Protein 3DGP (pdb70)

Secondary structure (DSSP, 8-state):
-GGG-EEEEEEEEE--S-HHHHHHHHHHHHHTT-EEEEETTTTEEEEEGGGHHHHHHHHTT-/-EEEEEEEEE--HHHHHHHHHHHHHH-SSEEEEEETTEEEE-GGGHHHHHHHHHHHHHS-S--

Sequence (125 aa):
ELDRVITYEGSLYSDFETSQEYNLLSKYAQDIGVLLWKDDKKKKFFISKEGNSQVLDFAKRKARARKGALVQCDPSIKALILQIDAKMSDIVLEELDDTHLLVNPSKVEFVKHELNRLLSKNIYN

Radius of gyration: 15.88 Å; Cα contacts (8 Å, |Δi|>4): 194; chains: 2; bounding box: 28×52×37 Å

Nearest PDB structures (foldseek):
  3dgp-assembly1_A  TM=1.016E+00  e=1.252E-11  Saccharomyces cerevisiae
  5oqj-assembly1_2  TM=9.929E-01  e=1.915E-10  Saccharomyces cerevisiae S288C
  7o72-assembly1_2  TM=9.719E-01  e=6.536E-10  Saccharomyces cerevisiae S288C
  7zs9-assembly1_2  TM=9.253E-01  e=6.105E-10  Saccharomyces cerevisiae
  8ebt-assembly1_D  TM=9.361E-01  e=9.800E-06  Homo sapiens

B-factor: mean 27.41, std 9.58, range [15.25, 71.34]

CATH classification: 3.30.70.2610

Solvent-accessible surface area: 7757 Å² total; per-residue (Å²): 100,44,123,162,20,83,33,65,110,5,4,3,8,16,68,19,157,59,57,139,62,2,67,83,12,2,120,41,0,82,94,59,66,16,37,50,14,78,31,75,198,75,70,43,0,0,0,21,116,159,0,20,71,81,0,60,68,40,37,164,157,183,88,155,47,98,158,2,3,0,2,62,4,37,83,74,4,24,54,42,0,54,107,6,32,87,168,102,71,96,3,29,62,41,100,6,53,108,47,16,0,0,0,25,71,90,65,15,107,84,4,74,128,47,0,77,155,71,58,52,126,70,152,187,140

InterPro domains:
  IPR004598 Transcription factor TFIIH subunit p52/Tfb2 [PF03849] (12-406)
  IPR004598 Transcription factor TFIIH subunit p52/Tfb2 [PTHR13152] (8-513)
  IPR004598 Transcription factor TFIIH subunit p52/Tfb2 [TIGR00625] (9-510)
  IPR040662 Transcription factor Tfb2, C-terminal domain [PF18307] (439-506)

Structure (mmCIF, N/CA/C/O backbone):
data_3DGP
#
_entry.id   3DGP
#
_cell.length_a   99.992
_cell.length_b   99.992
_cell.length_c   37.262
_cell.angle_alpha   90.00
_cell.angle_beta   90.00
_cell.angle_gamma   120.00
#
_symmetry.space_group_name_H-M   'P 61'
#
loop_
_entity.id
_entity.type
_entity.pdbx_description
1 polymer 'RNA polymerase II transcription factor B subunit 2'
2 polymer 'RNA polymerase II transcription factor B subunit 5'
3 water water
#
loop_
_atom_site.group_PDB
_atom_site.id
_atom_site.type_symbol
_atom_site.label_atom_id
_atom_site.label_alt_id
_atom_site.label_comp_id
_atom_site.label_asym_id
_atom_site.label_entity_id
_atom_site.label_seq_id
_atom_site.pdbx_PDB_ins_code
_atom_site.Cartn_x
_atom_site.Cartn_y
_atom_site.Cartn_z
_atom_site.occupancy
_atom_site.B_iso_or_equiv
_atom_site.auth_seq_id
_atom_site.auth_comp_id
_atom_site.auth_asym_id
_atom_site.auth_atom_id
_atom_site.pdbx_PDB_model_num
ATOM 1 N N . GLU A 1 14 ? 23.771 64.611 13.044 1.00 51.12 447 GLU A N 1
ATOM 2 C CA . GLU A 1 14 ? 23.644 64.238 11.609 1.00 51.19 447 GLU A CA 1
ATOM 3 C C . GLU A 1 14 ? 22.516 63.236 11.376 1.00 50.47 447 GLU A C 1
ATOM 4 O O . GLU A 1 14 ? 22.363 62.258 12.113 1.00 50.25 447 GLU A O 1
ATOM 10 N N . LEU A 1 15 ? 21.731 63.496 10.335 1.00 49.72 448 LEU A N 1
ATOM 11 C CA . LEU A 1 15 ? 20.673 62.589 9.900 1.00 49.05 448 LEU A CA 1
ATOM 12 C C . LEU A 1 15 ? 21.245 61.333 9.236 1.00 48.16 448 LEU A C 1
ATOM 13 O O . LEU A 1 15 ? 20.708 60.235 9.396 1.00 47.90 448 LEU A O 1
ATOM 18 N N . ASP A 1 16 ? 22.332 61.499 8.485 1.00 47.17 449 ASP A N 1
ATOM 19 C CA . ASP A 1 16 ? 23.005 60.367 7.833 1.00 46.24 449 ASP A CA 1
ATOM 20 C C . ASP A 1 16 ? 23.449 59.280 8.823 1.00 44.62 449 ASP A C 1
ATOM 21 O O . ASP A 1 16 ? 23.749 58.155 8.419 1.00 45.02 449 ASP A O 1
ATOM 26 N N . ARG A 1 17 ? 23.474 59.619 10.111 1.00 41.93 450 ARG A N 1
ATOM 27 C CA . ARG A 1 17 ? 23.930 58.698 11.148 1.00 39.80 450 ARG A CA 1
ATOM 28 C C . ARG A 1 17 ? 22.810 58.079 12.000 1.00 37.30 450 ARG A C 1
ATOM 29 O O . ARG A 1 17 ? 23.105 57.333 12.940 1.00 37.04 450 ARG A O 1
ATOM 37 N N . VAL A 1 18 ? 21.550 58.388 11.667 1.00 34.23 451 VAL A N 1
ATOM 38 C CA . VAL A 1 18 ? 20.380 57.746 12.303 1.00 30.86 451 VAL A CA 1
ATOM 39 C C . VAL A 1 18 ? 20.252 56.305 11.816 1.00 28.42 451 VAL A C 1
ATOM 40 O O . VAL A 1 18 ? 20.127 56.046 10.608 1.00 27.95 451 VAL A O 1
ATOM 44 N N . ILE A 1 19 ? 20.267 55.379 12.766 1.00 24.34 452 ILE A N 1
ATOM 45 C CA . ILE A 1 19 ? 20.222 53.959 12.453 1.00 21.78 452 ILE A CA 1
ATOM 46 C C . ILE A 1 19 ? 19.056 53.373 13.230 1.00 20.45 452 ILE A C 1
ATOM 47 O O . ILE A 1 19 ? 18.849 53.725 14.402 1.00 19.21 452 ILE A O 1
ATOM 52 N N . THR A 1 20 ? 18.301 52.492 12.588 1.00 18.58 453 THR A N 1
ATOM 53 C CA . THR A 1 20 ? 17.195 51.823 13.309 1.00 18.81 453 THR A CA 1
ATOM 54 C C . THR A 1 20 ? 17.346 50.324 13.204 1.00 18.94 453 THR A C 1
ATOM 55 O O . THR A 1 20 ? 17.947 49.818 12.231 1.00 18.62 453 THR A O 1
ATOM 59 N N . TYR A 1 21 ? 16.780 49.629 14.186 1.00 18.33 454 TYR A N 1
ATOM 60 C CA . TYR A 1 21 ? 16.888 48.186 14.247 1.00 19.07 454 TYR A CA 1
ATOM 61 C C . TYR A 1 21 ? 15.594 47.592 14.788 1.00 20.42 454 TYR A C 1
ATOM 62 O O . TYR A 1 21 ? 15.065 48.096 15.794 1.00 20.49 454 TYR A O 1
ATOM 71 N N . GLU A 1 22 ? 15.107 46.511 14.162 1.00 19.97 455 GLU A N 1
ATOM 72 C CA . GLU A 1 22 ? 13.994 45.758 14.752 1.00 20.66 455 GLU A CA 1
ATOM 73 C C . GLU A 1 22 ? 14.493 44.790 15.811 1.00 19.45 455 GLU A C 1
ATOM 74 O O . GLU A 1 22 ? 15.588 44.263 15.709 1.00 20.65 455 GLU A O 1
ATOM 80 N N . GLY A 1 23 ? 13.682 44.549 16.835 1.00 18.92 456 GLY A N 1
ATOM 81 C CA . GLY A 1 23 ? 14.105 43.630 17.874 1.00 18.72 456 GLY A CA 1
ATOM 82 C C . GLY A 1 23 ? 13.241 43.779 19.106 1.00 18.41 456 GLY A C 1
ATOM 83 O O . GLY A 1 23 ? 12.100 44.253 19.019 1.00 18.56 456 GLY A O 1
ATOM 84 N N . SER A 1 24 ? 13.821 43.417 20.247 1.00 18.91 457 SER A N 1
ATOM 85 C CA . SER A 1 24 ? 13.078 43.312 21.498 1.00 19.50 457 SER A CA 1
ATOM 86 C C . SER A 1 24 ? 13.813 43.973 22.648 1.00 20.06 457 SER A C 1
ATOM 87 O O . SER A 1 24 ? 15.031 43.782 22.805 1.00 19.32 457 SER A O 1
ATOM 90 N N . LEU A 1 25 ? 13.059 44.755 23.422 1.00 20.59 458 LEU A N 1
ATOM 91 C CA . LEU A 1 25 ? 13.584 45.449 24.602 1.00 20.36 458 LEU A CA 1
ATOM 92 C C . LEU A 1 25 ? 13.281 44.604 25.837 1.00 19.89 458 LEU A C 1
ATOM 93 O O . LEU A 1 25 ? 12.099 44.309 26.119 1.00 20.64 458 LEU A O 1
ATOM 98 N N . TYR A 1 26 ? 14.343 44.221 26.555 1.00 20.72 459 TYR A N 1
ATOM 99 C CA . TYR A 1 26 ? 14.231 43.437 27.788 1.00 21.26 459 TYR A CA 1
ATOM 100 C C . TYR A 1 26 ? 14.282 44.355 28.998 1.00 20.89 459 TYR A C 1
ATOM 101 O O . TYR A 1 26 ? 15.111 45.268 29.044 1.00 20.63 459 TYR A O 1
ATOM 110 N N . SER A 1 27 ? 13.426 44.078 29.989 1.00 21.50 460 SER A N 1
ATOM 111 C CA . SER A 1 27 ? 13.318 44.875 31.193 1.00 21.97 460 SER A CA 1
ATOM 112 C C . SER A 1 27 ? 12.747 44.016 32.351 1.00 22.79 460 SER A C 1
ATOM 113 O O . SER A 1 27 ? 12.492 42.809 32.197 1.00 22.17 460 SER A O 1
ATOM 116 N N . ASP A 1 28 ? 12.539 44.667 33.492 1.00 23.49 461 ASP A N 1
ATOM 117 C CA . ASP A 1 28 ? 11.853 44.060 34.645 1.00 23.81 461 ASP A CA 1
ATOM 118 C C . ASP A 1 28 ? 12.675 42.967 35.299 1.00 23.05 461 ASP A C 1
ATOM 119 O O . ASP A 1 28 ? 12.120 41.999 35.839 1.00 22.87 461 ASP A O 1
ATOM 124 N N . PHE A 1 29 ? 13.998 43.106 35.260 1.00 22.44 462 PHE A N 1
ATOM 125 C CA . PHE A 1 29 ? 14.870 42.148 35.913 1.00 22.58 462 PHE A CA 1
ATOM 126 C C . PHE A 1 29 ? 14.811 42.295 37.431 1.00 23.19 462 PHE A C 1
ATOM 127 O O . PHE A 1 29 ? 14.882 43.416 37.960 1.00 24.20 462 PHE A O 1
ATOM 135 N N . GLU A 1 30 ? 14.689 41.160 38.113 1.00 22.35 463 GLU A N 1
ATOM 136 C CA . GLU A 1 30 ? 14.595 41.118 39.567 1.00 22.97 463 GLU A CA 1
ATOM 137 C C . GLU A 1 30 ? 15.929 41.427 40.234 1.00 21.24 463 GLU A C 1
ATOM 138 O O . GLU A 1 30 ? 15.963 42.022 41.333 1.00 21.59 463 GLU A O 1
ATOM 144 N N . THR A 1 31 ? 17.017 40.995 39.593 1.00 19.51 464 THR A N 1
ATOM 145 C CA . THR A 1 31 ? 18.379 41.176 40.164 1.00 18.48 464 THR A CA 1
ATOM 146 C C . THR A 1 31 ? 19.406 41.679 39.156 1.00 17.93 464 THR A C 1
ATOM 147 O O . THR A 1 31 ? 19.303 41.460 37.941 1.00 16.36 464 THR A O 1
ATOM 151 N N . SER A 1 32 ? 20.431 42.338 39.695 1.00 17.48 465 SER A N 1
ATOM 152 C CA . SER A 1 32 ? 21.565 42.779 38.870 1.00 17.47 465 SER A CA 1
ATOM 153 C C . SER A 1 32 ? 22.251 41.576 38.215 1.00 16.85 465 SER A C 1
ATOM 154 O O . SER A 1 32 ? 22.662 41.645 37.034 1.00 16.63 465 SER A O 1
ATOM 157 N N . GLN A 1 33 ? 22.342 40.464 38.951 1.00 17.92 466 GLN A N 1
ATOM 158 C CA . GLN A 1 33 ? 23.022 39.257 38.448 1.00 18.01 466 GLN A CA 1
ATOM 159 C C . GLN A 1 33 ? 22.269 38.659 37.254 1.00 18.95 466 GLN A C 1
ATOM 160 O O . GLN A 1 33 ? 22.897 38.311 36.260 1.00 18.15 466 GLN A O 1
ATOM 166 N N . GLU A 1 34 ? 20.940 38.555 37.345 1.00 18.44 467 GLU A N 1
ATOM 167 C CA . GLU A 1 34 ? 20.111 38.055 36.222 1.00 20.30 467 GLU A CA 1
ATOM 168 C C . GLU A 1 34 ? 20.251 38.947 34.971 1.00 19.05 467 GLU A C 1
ATOM 169 O O . GLU A 1 34 ? 20.448 38.452 33.849 1.00 19.04 467 GLU A O 1
ATOM 175 N N . TYR A 1 35 ? 20.135 40.261 35.162 1.00 18.49 468 TYR A N 1
ATOM 176 C CA . TYR A 1 35 ? 20.292 41.222 34.084 1.00 18.61 468 TYR A CA 1
ATOM 177 C C . TYR A 1 35 ? 21.646 41.066 33.406 1.00 18.70 468 TYR A C 1
ATOM 178 O O . TYR A 1 35 ? 21.736 40.944 32.172 1.00 18.16 468 TYR A O 1
ATOM 187 N N . ASN A 1 36 ? 22.709 41.018 34.212 1.00 17.71 469 ASN A N 1
ATOM 188 C CA . ASN A 1 36 ? 24.052 40.968 33.603 1.00 17.93 469 ASN A CA 1
ATOM 189 C C . ASN A 1 36 ? 24.366 39.641 32.935 1.00 18.05 469 ASN A C 1
ATOM 190 O O . ASN A 1 36 ? 25.123 39.612 31.963 1.00 17.85 469 ASN A O 1
ATOM 195 N N . LEU A 1 37 ? 23.795 38.555 33.459 1.00 17.74 470 LEU A N 1
ATOM 196 C CA . LEU A 1 37 ? 23.955 37.231 32.860 1.00 19.08 470 LEU A CA 1
ATOM 197 C C . LEU A 1 37 ? 23.402 37.238 31.434 1.00 18.68 470 LEU A C 1
ATOM 198 O O . LEU A 1 37 ? 24.093 36.833 30.482 1.00 18.57 470 LEU A O 1
ATOM 203 N N . LEU A 1 38 ? 22.175 37.726 31.278 1.00 19.25 471 LEU A N 1
ATOM 204 C CA . LEU A 1 38 ? 21.568 37.700 29.957 1.00 20.02 471 LEU A CA 1
ATOM 205 C C . LEU A 1 38 ? 22.209 38.703 29.024 1.00 19.97 471 LEU A C 1
ATOM 206 O O . LEU A 1 38 ? 22.407 38.407 27.846 1.00 19.93 471 LEU A O 1
ATOM 211 N N . SER A 1 39 ? 22.547 39.878 29.568 1.00 20.29 472 SER A N 1
ATOM 212 C CA . SER A 1 39 ? 23.284 40.920 28.840 1.00 19.77 472 SER A CA 1
ATOM 213 C C . SER A 1 39 ? 24.628 40.377 28.309 1.00 18.99 472 SER A C 1
ATOM 214 O O . SER A 1 39 ? 24.975 40.573 27.125 1.00 18.32 472 SER A O 1
ATOM 217 N N . LYS A 1 40 ? 25.376 39.694 29.172 1.00 18.06 473 LYS A N 1
ATOM 218 C CA . LYS A 1 40 ? 26.671 39.129 28.742 1.00 17.62 473 LYS A CA 1
ATOM 219 C C . LYS A 1 40 ? 26.488 38.055 27.673 1.00 17.64 473 LYS A C 1
ATOM 220 O O . LYS A 1 40 ? 27.215 38.038 26.659 1.00 16.03 473 LYS A O 1
ATOM 226 N N . TYR A 1 41 ? 25.534 37.150 27.887 1.00 18.58 474 TYR A N 1
ATOM 227 C CA . TYR A 1 41 ? 25.282 36.097 26.872 1.00 18.18 474 TYR A CA 1
ATOM 228 C C . TYR A 1 41 ? 24.945 36.746 25.523 1.00 18.37 474 TYR A C 1
ATOM 229 O O . TYR A 1 41 ? 25.482 36.358 24.482 1.00 18.22 474 TYR A O 1
ATOM 238 N N . ALA A 1 42 ? 24.045 37.726 25.544 1.00 18.25 475 ALA A N 1
ATOM 239 C CA . ALA A 1 42 ? 23.677 38.449 24.301 1.00 19.03 475 ALA A CA 1
ATOM 240 C C . ALA A 1 42 ? 24.873 39.120 23.602 1.00 18.73 475 ALA A C 1
ATOM 241 O O . ALA A 1 42 ? 24.989 39.090 22.359 1.00 18.48 475 ALA A O 1
ATOM 243 N N . GLN A 1 43 ? 25.792 39.691 24.380 1.00 18.17 476 GLN A N 1
ATOM 244 C CA . GLN A 1 43 ? 26.993 40.280 23.822 1.00 19.24 476 GLN A CA 1
ATOM 245 C C . GLN A 1 43 ? 27.906 39.209 23.217 1.00 18.55 476 GLN A C 1
ATOM 246 O O . GLN A 1 43 ? 28.458 39.410 22.135 1.00 19.21 476 GLN A O 1
ATOM 252 N N . ASP A 1 44 ? 28.035 38.081 23.918 1.00 18.10 477 ASP A N 1
ATOM 253 C CA . ASP A 1 44 ? 28.853 36.933 23.505 1.00 17.55 477 ASP A CA 1
ATOM 254 C C . ASP A 1 44 ? 28.425 36.405 22.142 1.00 17.51 477 ASP A C 1
ATOM 255 O O . ASP A 1 44 ? 29.264 36.030 21.328 1.00 17.96 477 ASP A O 1
ATOM 260 N N . ILE A 1 45 ? 27.114 36.344 21.928 1.00 17.10 478 ILE A N 1
ATOM 261 C CA . ILE A 1 45 ? 26.603 35.814 20.651 1.00 17.03 478 ILE A CA 1
ATOM 262 C C . ILE A 1 45 ? 26.359 36.922 19.620 1.00 17.48 478 ILE A C 1
ATOM 263 O O . ILE A 1 45 ? 25.923 36.641 18.487 1.00 18.62 478 ILE A O 1
ATOM 268 N N . GLY A 1 46 ? 26.730 38.147 19.976 1.00 16.79 479 GLY A N 1
ATOM 269 C CA . GLY A 1 46 ? 26.759 39.290 19.026 1.00 17.85 479 GLY A CA 1
ATOM 270 C C . GLY A 1 46 ? 25.406 39.871 18.615 1.00 18.47 479 GLY A C 1
ATOM 271 O O . GLY A 1 46 ? 25.248 40.400 17.481 1.00 18.60 479 GLY A O 1
ATOM 272 N N . VAL A 1 47 ? 24.428 39.802 19.527 1.00 17.76 480 VAL A N 1
ATOM 273 C CA . VAL A 1 47 ? 23.053 40.234 19.200 1.00 19.09 480 VAL A CA 1
ATOM 274 C C . VAL A 1 47 ? 22.547 41.390 20.088 1.00 18.54 480 VAL A C 1
ATOM 275 O O . VAL A 1 47 ? 21.403 41.834 19.940 1.00 19.60 480 VAL A O 1
ATOM 279 N N . LEU A 1 48 ? 23.398 41.884 20.990 1.00 18.57 481 LEU A N 1
ATOM 280 C CA . LEU A 1 48 ? 23.019 42.990 21.889 1.00 19.08 481 LEU A CA 1
ATOM 281 C C . LEU A 1 48 ? 23.319 44.320 21.185 1.00 18.64 481 LEU A C 1
ATOM 282 O O . LEU A 1 48 ? 24.463 44.586 20.773 1.00 19.40 481 LEU A O 1
ATOM 287 N N . LEU A 1 49 ? 22.274 45.142 21.041 1.00 18.50 482 LEU A N 1
ATOM 288 C CA . LEU A 1 49 ? 22.354 46.385 20.261 1.00 18.35 482 LEU A CA 1
ATOM 289 C C . LEU A 1 49 ? 22.521 47.628 21.120 1.00 17.97 482 LEU A C 1
ATOM 290 O O . LEU A 1 49 ? 23.061 48.630 20.659 1.00 19.54 482 LEU A O 1
ATOM 295 N N . TRP A 1 50 ? 22.092 47.534 22.374 1.00 18.42 483 TRP A N 1
ATOM 296 C CA . TRP A 1 50 ? 22.052 48.662 23.306 1.00 18.23 483 TRP A CA 1
ATOM 297 C C . TRP A 1 50 ? 21.801 48.103 24.699 1.00 18.40 483 TRP A C 1
ATOM 298 O O . TRP A 1 50 ? 21.105 47.084 24.841 1.00 18.38 483 TRP A O 1
ATOM 309 N N . LYS A 1 51 ? 22.347 48.756 25.726 1.00 18.93 484 LYS A N 1
ATOM 310 C CA . LYS A 1 51 ? 21.984 48.406 27.113 1.00 18.80 484 LYS A CA 1
ATOM 311 C C . LYS A 1 51 ? 22.132 49.609 28.024 1.00 18.66 484 LYS A C 1
ATOM 312 O O . LYS A 1 51 ? 22.831 50.590 27.694 1.00 17.80 484 LYS A O 1
ATOM 318 N N . ASP A 1 52 ? 21.479 49.547 29.182 1.00 18.30 485 ASP A N 1
ATOM 319 C CA . ASP A 1 52 ? 21.656 50.588 30.185 1.00 18.70 485 ASP A CA 1
ATOM 320 C C . ASP A 1 52 ? 21.633 49.880 31.530 1.00 18.74 485 ASP A C 1
ATOM 321 O O . ASP A 1 52 ? 20.572 49.502 31.997 1.00 19.16 485 ASP A O 1
ATOM 326 N N . ASP A 1 53 ? 22.808 49.679 32.121 1.00 18.20 486 ASP A N 1
ATOM 327 C CA . ASP A 1 53 ? 22.904 48.999 33.439 1.00 19.18 486 ASP A CA 1
ATOM 328 C C . ASP A 1 53 ? 22.051 49.684 34.516 1.00 18.80 486 ASP A C 1
ATOM 329 O O . ASP A 1 53 ? 21.496 49.027 35.404 1.00 17.73 486 ASP A O 1
ATOM 334 N N . LYS A 1 54 ? 21.962 51.017 34.467 1.00 19.90 487 LYS A N 1
ATOM 335 C CA . LYS A 1 54 ? 21.263 51.767 35.520 1.00 20.60 487 LYS A CA 1
ATOM 336 C C . LYS A 1 54 ? 19.758 51.515 35.517 1.00 21.11 487 LYS A C 1
AT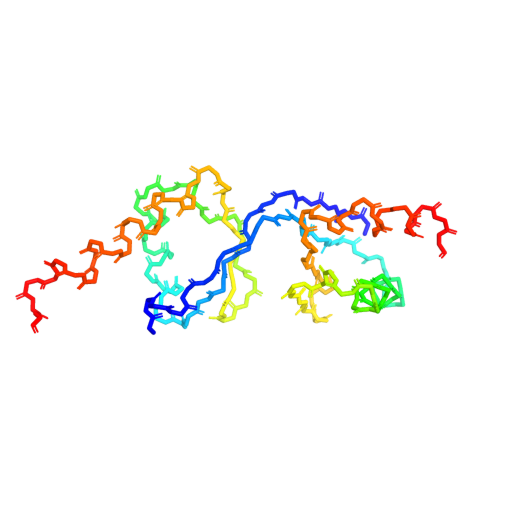OM 337 O O . LYS A 1 54 ? 19.082 51.731 36.532 1.00 21.11 487 LYS A O 1
ATOM 343 N N . LYS A 1 55 ? 19.242 51.075 34.379 1.00 20.91 488 LYS A N 1
ATOM 344 C CA . LYS A 1 55 ? 17.820 50.765 34.240 1.00 22.58 488 LYS A CA 1
ATOM 345 C C . LYS A 1 55 ? 17.557 49.259 34.163 1.00 20.91 488 LYS A C 1
ATOM 346 O O . LYS A 1 55 ? 16.403 48.832 34.178 1.00 20.70 488 LYS A O 1
ATOM 352 N N . LYS A 1 56 ? 18.626 48.462 34.079 1.00 19.06 489 LYS A N 1
ATOM 353 C CA . LYS A 1 56 ? 18.540 47.023 33.831 1.00 18.66 489 LYS A CA 1
ATOM 354 C C . LYS A 1 56 ? 17.677 46.732 32.598 1.00 18.61 489 LYS A C 1
ATOM 355 O O . LYS A 1 56 ? 16.696 45.980 32.671 1.00 19.59 489 LYS A O 1
ATOM 361 N N . LYS A 1 57 ? 18.015 47.390 31.489 1.00 18.63 490 LYS A N 1
ATOM 362 C CA . LYS A 1 57 ? 17.345 47.108 30.208 1.00 18.43 490 LYS A CA 1
ATOM 363 C C . LYS A 1 57 ? 18.364 46.892 29.126 1.00 18.06 490 LYS A C 1
ATOM 364 O O . LYS A 1 57 ? 19.452 47.478 29.156 1.00 19.08 490 LYS A O 1
ATOM 370 N N . PHE A 1 58 ? 17.990 46.098 28.130 1.00 17.71 491 PHE A N 1
ATOM 371 C CA . PHE A 1 58 ? 18.815 45.978 26.924 1.00 17.47 491 PHE A CA 1
ATOM 372 C C . PHE A 1 58 ? 17.962 45.635 25.718 1.00 18.55 491 PH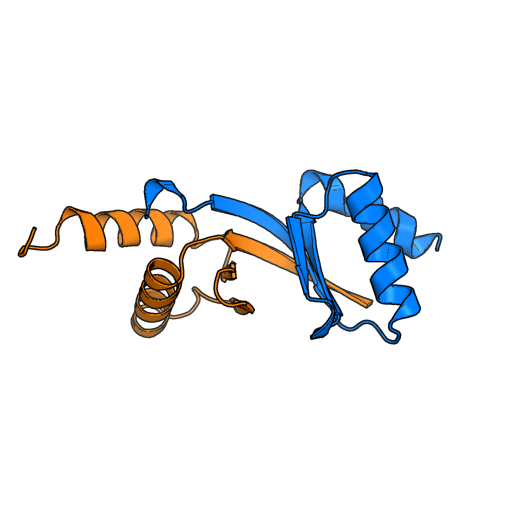E A C 1
ATOM 373 O O . PHE A 1 58 ? 16.813 45.212 25.860 1.00 18.25 491 PHE A O 1
ATOM 381 N N . PHE A 1 59 ? 18.532 45.823 24.528 1.00 17.71 492 PHE A N 1
ATOM 382 C CA . PHE A 1 59 ? 17.759 45.624 23.316 1.00 18.14 492 PHE A CA 1
ATOM 383 C C . PHE A 1 59 ? 18.518 44.618 22.509 1.00 17.11 492 PHE A C 1
ATOM 384 O O . PHE A 1 59 ? 19.723 44.813 22.251 1.00 18.04 492 PHE A O 1
ATOM 392 N N . ILE A 1 60 ? 17.802 43.588 22.066 1.00 17.46 493 ILE A N 1
ATOM 393 C CA . ILE A 1 60 ? 18.356 42.482 21.280 1.00 18.80 493 ILE A CA 1
ATOM 394 C C . ILE A 1 60 ? 17.829 42.535 19.837 1.00 18.35 493 ILE A C 1
ATOM 395 O O . ILE A 1 60 ? 16.641 42.829 19.623 1.00 18.44 493 ILE A O 1
ATOM 400 N N . SER A 1 61 ? 18.676 42.207 18.860 1.00 17.99 494 SER A N 1
ATOM 401 C CA . SER A 1 61 ? 18.220 42.177 17.445 1.00 17.94 494 SER A CA 1
ATOM 402 C C . SER A 1 61 ? 17.110 41.137 17.244 1.00 19.12 494 SER A C 1
ATOM 403 O O . SER A 1 61 ? 17.088 40.104 17.905 1.00 18.24 494 SER A O 1
ATOM 406 N N . LYS A 1 62 ? 16.215 41.403 16.296 1.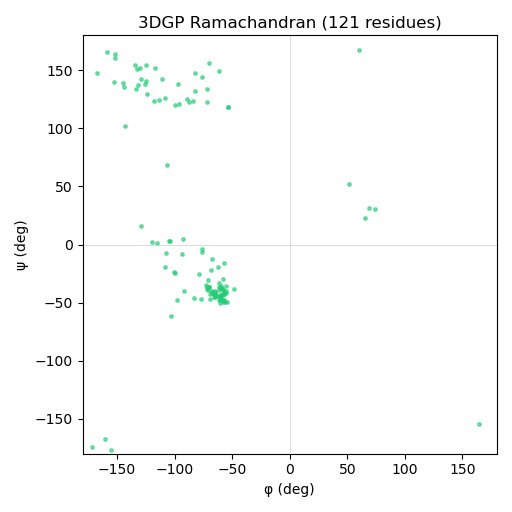00 19.72 495 LYS A N 1
ATOM 407 C CA . LYS A 1 62 ? 15.160 40.478 15.965 1.00 21.20 495 LYS A CA 1
ATOM 408 C C . LYS A 1 62 ? 15.764 39.122 15.622 1.00 20.99 495 LYS A C 1
ATOM 409 O O . LYS A 1 62 ? 15.247 38.080 16.047 1.00 20.85 495 LYS A O 1
ATOM 415 N N . GLU A 1 63 ? 16.892 39.147 14.902 1.00 21.16 496 GLU A N 1
ATOM 416 C CA . GLU A 1 63 ? 17.569 37.923 14.502 1.00 22.14 496 GLU A CA 1
ATOM 417 C C . GLU A 1 63 ? 18.040 37.100 15.704 1.00 21.93 496 GLU A C 1
ATOM 418 O O . GLU A 1 63 ? 17.970 35.869 15.670 1.00 23.23 496 GLU A O 1
ATOM 424 N N . GLY A 1 64 ? 18.481 37.772 16.763 1.00 21.25 497 GLY A N 1
ATOM 425 C CA . GLY A 1 64 ? 19.083 37.091 17.905 1.00 20.64 497 GLY A CA 1
ATOM 426 C C . GLY A 1 64 ? 18.116 36.755 19.024 1.00 20.78 497 GLY A C 1
ATOM 427 O O . GLY A 1 64 ? 18.479 36.087 19.991 1.00 19.71 497 GLY A O 1
ATOM 428 N N . ASN A 1 65 ? 16.887 37.263 18.918 1.00 19.82 498 ASN A N 1
ATOM 429 C CA . ASN A 1 65 ? 15.973 37.231 20.054 1.00 20.83 498 ASN A CA 1
ATOM 430 C C . ASN A 1 65 ? 15.670 35.813 20.517 1.00 21.07 498 ASN A C 1
ATOM 431 O O . ASN A 1 65 ? 15.684 35.551 21.715 1.00 20.91 498 ASN A O 1
ATOM 436 N N . SER A 1 66 ? 15.386 34.897 19.584 1.00 21.53 499 SER A N 1
ATOM 437 C CA . SER A 1 66 ? 15.034 33.520 19.981 1.00 22.90 499 SER A CA 1
ATOM 438 C C . SER A 1 66 ? 16.147 32.815 20.774 1.00 23.22 499 SER A C 1
ATOM 439 O O . SER A 1 66 ? 15.864 32.049 21.698 1.00 23.22 499 SER A O 1
ATOM 442 N N . GLN A 1 67 ? 17.404 33.091 20.434 1.00 22.64 500 GLN A N 1
ATOM 443 C CA . GLN A 1 67 ? 18.518 32.441 21.138 1.00 22.96 500 GLN A CA 1
ATOM 444 C C . GLN A 1 67 ? 18.636 32.954 22.561 1.00 21.69 500 GLN A C 1
ATOM 445 O O . GLN A 1 67 ? 18.966 32.196 23.481 1.00 21.00 500 GLN A O 1
ATOM 451 N N . VAL A 1 68 ? 18.368 34.249 22.737 1.00 20.58 501 VAL A N 1
ATOM 452 C CA . VAL A 1 68 ? 18.424 34.876 24.056 1.00 20.67 501 VAL A CA 1
ATOM 453 C C . VAL A 1 68 ? 17.280 34.350 24.933 1.00 20.90 501 VAL A C 1
ATOM 454 O O . VAL A 1 68 ? 17.476 34.008 26.113 1.00 21.06 501 VAL A O 1
ATOM 458 N N . LEU A 1 69 ? 16.094 34.238 24.340 1.00 21.61 502 LEU A N 1
ATOM 459 C CA . LEU A 1 69 ? 14.970 33.646 25.060 1.00 22.55 502 LEU A CA 1
ATOM 460 C C . LEU A 1 69 ? 15.275 32.210 25.469 1.00 22.69 502 LEU A C 1
ATOM 461 O O . LEU A 1 69 ? 15.030 31.831 26.613 1.00 22.85 502 LEU A O 1
ATOM 466 N N . ASP A 1 70 ? 15.824 31.426 24.546 1.00 23.05 503 ASP A N 1
ATOM 467 C CA . ASP A 1 70 ? 16.157 30.021 24.816 1.00 24.59 503 ASP A CA 1
ATOM 468 C C . ASP A 1 70 ? 17.177 29.885 25.939 1.00 24.52 503 ASP A C 1
ATOM 469 O O . ASP A 1 70 ? 17.061 28.991 26.781 1.00 24.87 503 ASP A O 1
ATOM 474 N N . PHE A 1 71 ? 18.162 30.782 25.963 1.00 24.24 504 PHE A N 1
ATOM 475 C CA . PHE A 1 71 ? 19.191 30.757 27.001 1.00 24.38 504 PHE A CA 1
ATOM 476 C C . PHE A 1 71 ? 18.583 31.115 28.365 1.00 25.31 504 PHE A C 1
ATOM 477 O O . PHE A 1 71 ? 18.911 30.496 29.395 1.00 24.80 504 PHE A O 1
ATOM 485 N N . ALA A 1 72 ? 17.688 32.105 28.361 1.00 25.27 505 ALA A N 1
ATOM 486 C CA . ALA A 1 72 ? 16.980 32.522 29.574 1.00 27.13 505 ALA A CA 1
ATOM 487 C C . ALA A 1 72 ? 16.168 31.362 30.174 1.00 28.35 505 ALA A C 1
ATOM 488 O O . ALA A 1 72 ? 16.196 31.142 31.392 1.00 28.63 505 ALA A O 1
ATOM 490 N N . LYS A 1 73 ? 15.477 30.622 29.311 1.00 30.58 506 LYS A N 1
ATOM 491 C CA . LYS A 1 73 ? 14.622 29.497 29.726 1.00 33.40 506 LYS A CA 1
ATOM 492 C C . LYS A 1 73 ? 15.396 28.229 30.095 1.00 35.32 506 LYS A C 1
ATOM 493 O O . LYS A 1 73 ? 14.802 27.243 30.549 1.00 36.10 506 LYS A O 1
ATOM 499 N N . ARG A 1 74 ? 16.708 28.245 29.882 1.00 37.48 507 ARG A N 1
ATOM 500 C CA . ARG A 1 74 ? 17.582 27.153 30.312 1.00 40.23 507 ARG A CA 1
ATOM 501 C C . ARG A 1 74 ? 18.436 27.607 31.494 1.00 41.58 507 ARG A C 1
ATOM 502 O O . ARG A 1 74 ? 18.958 26.784 32.253 1.00 42.36 507 ARG A O 1
ATOM 510 N N . LYS A 1 75 ? 18.534 28.930 31.636 1.00 43.28 508 LYS A N 1
ATOM 511 C CA . LYS A 1 75 ? 19.384 29.642 32.601 1.00 44.75 508 LYS A CA 1
ATOM 512 C C . LYS A 1 75 ? 20.853 29.207 32.605 1.00 45.25 508 LYS A C 1
ATOM 513 O O . LYS A 1 75 ? 21.617 29.564 31.701 1.00 45.58 508 LYS A O 1
ATOM 519 N N . ALA B 2 1 ? 13.175 39.946 32.943 1.00 25.77 2 ALA B N 1
ATOM 520 C CA . ALA B 2 1 ? 11.938 39.157 33.136 1.00 24.66 2 ALA B CA 1
ATOM 521 C C . ALA B 2 1 ? 10.878 39.395 32.056 1.00 23.48 2 ALA B C 1
ATOM 522 O O . ALA B 2 1 ? 10.138 38.468 31.793 1.00 23.44 2 ALA B O 1
ATOM 524 N N . ARG B 2 2 ? 10.845 40.592 31.441 1.00 23.43 3 ARG B N 1
ATOM 525 C CA . ARG B 2 2 ? 9.858 41.002 30.412 1.00 24.03 3 ARG B CA 1
ATOM 526 C C . ARG B 2 2 ? 10.548 41.481 29.116 1.00 23.15 3 ARG B C 1
ATOM 527 O O . ARG B 2 2 ? 11.537 42.192 29.172 1.00 20.98 3 ARG B O 1
ATOM 535 N N . ALA B 2 3 ? 9.993 41.125 27.958 1.00 23.50 4 ALA B N 1
ATOM 536 C CA . ALA B 2 3 ? 10.487 41.654 26.674 1.00 24.36 4 ALA B CA 1
ATOM 537 C C . ALA B 2 3 ? 9.345 42.232 25.827 1.00 25.39 4 ALA B C 1
ATOM 538 O O . ALA B 2 3 ? 8.230 41.698 25.862 1.00 26.24 4 ALA B O 1
ATOM 540 N N . ARG B 2 4 ? 9.616 43.331 25.117 1.00 25.81 5 ARG B N 1
ATOM 541 C CA . ARG B 2 4 ? 8.620 43.964 24.222 1.00 27.36 5 ARG B CA 1
ATOM 542 C C . ARG B 2 4 ? 9.242 44.250 22.865 1.00 26.82 5 ARG B C 1
ATOM 543 O O . ARG B 2 4 ? 10.353 44.752 22.796 1.00 26.24 5 ARG B O 1
ATOM 551 N N . LYS B 2 5 ? 8.500 43.976 21.798 1.00 26.92 6 LYS B N 1
ATOM 552 C CA . LYS B 2 5 ? 8.993 44.310 20.451 1.00 26.19 6 LYS B CA 1
ATOM 553 C C . LYS B 2 5 ? 8.894 45.782 20.121 1.00 25.89 6 LYS B C 1
ATOM 554 O O . LYS B 2 5 ? 7.938 46.506 20.503 1.00 25.50 6 LYS B O 1
ATOM 560 N N . GLY B 2 6 ? 9.886 46.245 19.383 1.00 23.64 7 GLY B N 1
ATOM 561 C CA . GLY B 2 6 ? 9.900 47.629 18.982 1.00 24.57 7 GLY B CA 1
ATOM 562 C C . GLY B 2 6 ? 10.999 47.864 17.988 1.00 23.22 7 GLY B C 1
ATOM 563 O O . GLY B 2 6 ? 11.631 46.909 17.504 1.00 24.48 7 GLY B O 1
ATOM 564 N N . ALA B 2 7 ? 11.177 49.125 17.638 1.00 23.32 8 ALA B N 1
ATOM 565 C CA . ALA B 2 7 ? 12.302 49.525 16.799 1.00 23.24 8 ALA B CA 1
ATOM 566 C C . ALA B 2 7 ? 13.200 50.396 17.644 1.00 22.79 8 ALA B C 1
ATOM 567 O O . ALA B 2 7 ? 12.745 51.413 18.213 1.00 24.39 8 ALA B O 1
ATOM 569 N N . LEU B 2 8 ? 14.468 50.003 17.744 1.00 21.60 9 LEU B N 1
ATOM 570 C CA . LEU B 2 8 ? 15.438 50.823 18.438 1.00 21.11 9 LEU B CA 1
ATOM 571 C C . LEU B 2 8 ? 15.906 51.898 17.444 1.00 22.16 9 LEU B C 1
ATOM 572 O O . LEU B 2 8 ? 16.217 51.572 16.299 1.00 21.89 9 LEU B O 1
ATOM 577 N N . VAL B 2 9 ? 15.929 53.156 17.864 1.00 21.87 10 VAL B N 1
ATOM 578 C CA . VAL B 2 9 ? 16.437 54.223 17.004 1.00 23.27 10 VAL B CA 1
ATOM 579 C C . VAL B 2 9 ? 17.637 54.809 17.730 1.00 23.45 10 VAL B C 1
ATOM 580 O O . VAL B 2 9 ? 17.533 55.215 18.889 1.00 24.21 10 VAL B O 1
ATOM 584 N N . GLN B 2 10 ? 18.775 54.809 17.061 1.00 23.23 11 GLN B N 1
ATOM 585 C CA . GLN B 2 10 ? 19.990 55.413 17.571 1.00 24.22 11 GLN B CA 1
ATOM 586 C C . GLN B 2 10 ? 20.224 56.675 16.759 1.00 25.33 11 GLN B C 1
ATOM 587 O O . GLN B 2 10 ? 20.314 56.620 15.529 1.00 24.43 11 GLN B O 1
ATOM 593 N N . CYS B 2 11 ? 20.373 57.805 17.436 1.00 25.82 12 CYS B N 1
ATOM 594 C CA . CYS B 2 11 ? 20.556 59.054 16.705 1.00 27.99 12 CYS B CA 1
ATOM 595 C C . CYS B 2 11 ? 21.214 60.089 17.582 1.00 28.36 12 CYS B C 1
ATOM 596 O O . CYS B 2 11 ? 21.274 59.920 18.801 1.00 28.17 12 CYS B O 1
ATOM 599 N N . ASP B 2 12 ? 21.706 61.169 16.975 1.00 28.85 13 ASP B N 1
ATOM 600 C CA . ASP B 2 12 ? 22.304 62.235 17.774 1.00 29.46 13 ASP B CA 1
ATOM 601 C C . ASP B 2 12 ? 21.229 63.005 18.584 1.00 28.85 13 ASP B C 1
ATOM 602 O O . ASP B 2 12 ? 20.050 62.967 18.231 1.00 27.97 13 ASP B O 1
ATOM 607 N N . PRO B 2 13 ? 21.629 63.653 19.701 1.00 28.31 14 PRO B N 1
ATOM 608 C CA . PRO B 2 13 ? 20.699 64.402 20.563 1.00 28.02 14 PRO B CA 1
ATOM 609 C C . PRO B 2 13 ? 19.754 65.366 19.834 1.00 28.02 14 PRO B C 1
ATOM 610 O O . PRO B 2 13 ? 18.590 65.495 20.224 1.00 27.89 14 PRO B O 1
ATOM 614 N N . SER B 2 14 ? 20.244 66.036 18.795 1.00 27.45 15 SER B N 1
ATOM 615 C CA . SER B 2 14 ? 19.405 66.996 18.077 1.00 27.45 15 SER B CA 1
ATOM 616 C C . SER B 2 14 ? 18.325 66.253 17.294 1.00 26.13 15 SER B C 1
ATOM 617 O O . SER B 2 14 ? 17.172 66.714 17.193 1.00 26.04 15 SER B O 1
ATOM 620 N N . ILE B 2 15 ? 18.683 65.089 16.758 1.00 24.99 16 ILE B N 1
ATOM 621 C CA . ILE B 2 15 ? 17.690 64.263 16.057 1.00 23.65 16 ILE B CA 1
ATOM 622 C C . ILE B 2 15 ? 16.694 63.652 17.038 1.00 22.59 16 ILE B C 1
ATOM 623 O O . ILE B 2 15 ? 15.498 63.580 16.738 1.00 21.45 16 ILE B O 1
ATOM 628 N N . LYS B 2 16 ? 17.175 63.229 18.208 1.00 21.77 17 LYS B N 1
ATOM 629 C CA . LYS B 2 16 ? 16.281 62.701 19.247 1.00 22.38 17 LYS B CA 1
ATOM 630 C C . LYS B 2 16 ? 15.224 63.760 19.592 1.00 22.81 17 LYS B C 1
ATOM 631 O O . LYS B 2 16 ? 14.012 63.483 19.612 1.00 22.04 17 LYS B O 1
ATOM 637 N N . ALA B 2 17 ? 15.683 64.989 19.822 1.00 22.93 18 ALA B N 1
ATOM 638 C CA . ALA B 2 17 ? 14.768 66.111 20.079 1.00 23.65 18 ALA B CA 1
ATOM 639 C C . ALA B 2 17 ? 13.730 66.306 18.967 1.00 24.02 18 ALA B C 1
ATOM 640 O O . ALA B 2 17 ? 12.548 66.538 19.243 1.00 24.10 18 ALA B O 1
ATOM 642 N N . LEU B 2 18 ? 14.157 66.185 17.712 1.00 23.84 19 LEU B N 1
ATOM 643 C CA . LEU B 2 18 ? 13.250 66.343 16.582 1.00 24.33 19 LEU B CA 1
ATOM 644 C C . LEU B 2 18 ? 12.225 65.224 16.525 1.00 23.81 19 LEU B C 1
ATOM 645 O O . LEU B 2 18 ? 11.060 65.468 16.216 1.00 23.84 19 LEU B O 1
ATOM 650 N N . ILE B 2 19 ? 12.656 63.991 16.804 1.00 22.81 20 ILE B N 1
ATOM 651 C CA . ILE B 2 19 ? 11.703 62.877 16.806 1.00 21.72 20 ILE B CA 1
ATOM 652 C C . ILE B 2 19 ? 10.664 63.057 17.921 1.00 21.67 20 ILE B C 1
ATOM 653 O O . ILE B 2 19 ? 9.480 62.789 17.724 1.00 21.15 20 ILE B O 1
ATOM 658 N N . LEU B 2 20 ? 11.104 63.525 19.086 1.00 21.95 21 LEU B N 1
ATOM 659 C CA . LEU B 2 20 ? 10.158 63.860 20.165 1.00 22.08 21 LEU B CA 1
ATOM 660 C C . LEU B 2 20 ? 9.141 64.930 19.720 1.00 22.14 21 LEU B C 1
ATOM 661 O O . LEU B 2 20 ? 7.959 64.851 20.071 1.00 21.78 21 LEU B O 1
ATOM 666 N N . GLN B 2 21 ? 9.586 65.905 18.927 1.00 22.48 22 GLN B N 1
ATOM 667 C CA . GLN B 2 21 ? 8.674 66.935 18.395 1.00 24.04 22 GLN B CA 1
ATOM 668 C C . GLN B 2 21 ? 7.659 66.325 17.441 1.00 22.75 22 GLN B C 1
ATOM 669 O O . GLN B 2 21 ? 6.479 66.674 17.485 1.00 22.90 22 GLN B O 1
ATOM 675 N N . ILE B 2 22 ? 8.126 65.418 16.585 1.00 22.23 23 ILE B N 1
ATOM 676 C CA . ILE B 2 22 ? 7.261 64.639 15.686 1.00 22.19 23 ILE B CA 1
ATOM 677 C C . ILE B 2 22 ? 6.220 63.855 16.502 1.00 21.78 23 ILE B C 1
ATOM 678 O O . ILE B 2 22 ? 5.026 63.918 16.216 1.00 21.01 23 ILE B O 1
ATOM 683 N N . ASP B 2 23 ? 6.672 63.147 17.530 1.00 20.98 24 ASP B N 1
ATOM 684 C CA . ASP B 2 23 ? 5.755 62.420 18.405 1.00 21.70 24 ASP B CA 1
ATOM 685 C C . ASP B 2 23 ? 4.706 63.328 19.064 1.00 21.00 24 ASP B C 1
ATOM 686 O O . ASP B 2 23 ? 3.533 62.980 19.160 1.00 20.39 24 ASP B O 1
ATOM 691 N N . ALA B 2 24 ? 5.129 64.488 19.546 1.00 21.31 25 ALA B N 1
ATOM 692 C CA . ALA B 2 24 ? 4.203 65.395 20.229 1.00 21.51 25 ALA B CA 1
ATOM 693 C C . ALA B 2 24 ? 3.075 65.857 19.293 1.00 22.45 25 ALA B C 1
ATOM 694 O O . ALA B 2 24 ? 1.924 66.103 19.720 1.00 21.70 25 ALA B O 1
ATOM 696 N N . LYS B 2 25 ? 3.419 65.987 18.013 1.00 23.55 26 LYS B N 1
ATOM 697 C CA . LYS B 2 25 ? 2.473 66.416 16.988 1.00 25.56 26 LYS B CA 1
ATOM 698 C C . LYS B 2 25 ? 1.521 65.303 16.559 1.00 26.28 26 LYS B C 1
ATOM 699 O O . LYS B 2 25 ? 0.304 65.515 16.470 1.00 25.51 26 LYS B O 1
ATOM 705 N N . MET B 2 26 ? 2.092 64.125 16.293 1.00 27.82 27 MET B N 1
ATOM 706 C CA . MET B 2 26 ? 1.379 63.016 15.652 1.00 29.42 27 MET B CA 1
ATOM 707 C C . MET B 2 26 ? 0.889 61.947 16.630 1.00 30.34 27 MET B C 1
ATOM 708 O O . MET B 2 26 ? -0.079 61.228 16.325 1.00 30.55 27 MET B O 1
ATOM 713 N N . SER B 2 27 ? 1.566 61.858 17.784 1.00 30.69 28 SER B N 1
ATOM 714 C CA . SER B 2 27 ? 1.364 60.824 18.826 1.00 31.21 28 SER B CA 1
ATOM 715 C C . SER B 2 27 ? 1.618 59.397 18.299 1.00 30.36 28 SER B C 1
ATOM 716 O O . SER B 2 27 ? 1.714 59.172 17.090 1.00 30.35 28 SER B O 1
ATOM 719 N N . ASP B 2 28 ? 1.714 58.440 19.212 1.00 30.25 29 ASP B N 1
ATOM 720 C CA . ASP B 2 28 ? 1.812 57.032 18.822 1.00 29.60 29 ASP B CA 1
ATOM 721 C C . ASP B 2 28 ? 3.109 56.729 18.067 1.00 27.95 29 ASP B C 1
ATOM 722 O O . ASP B 2 28 ? 3.174 55.749 17.325 1.00 27.61 29 ASP B O 1
ATOM 727 N N . ILE B 2 29 ? 4.135 57.565 18.262 1.00 25.21 30 ILE B N 1
ATOM 728 C CA . ILE B 2 29 ? 5.432 57.344 17.611 1.00 24.31 30 ILE B CA 1
ATOM 729 C C . ILE B 2 29 ? 6.450 56.768 18.591 1.00 23.38 30 ILE B C 1
ATOM 730 O O . ILE B 2 29 ? 7.002 55.683 18.356 1.00 23.16 30 ILE B O 1
ATOM 735 N N . VAL B 2 30 ? 6.740 57.534 19.641 1.00 21.97 31 VAL B N 1
ATOM 736 C CA . VAL B 2 30 ? 7.760 57.149 20.622 1.00 22.17 31 VAL B CA 1
ATOM 737 C C . VAL B 2 30 ? 7.142 56.314 21.733 1.00 22.07 31 VAL B C 1
ATOM 738 O O . VAL B 2 30 ? 6.167 56.722 22.402 1.00 21.89 31 VAL B O 1
ATOM 742 N N . LEU B 2 31 ? 7.726 55.140 21.940 1.00 21.05 32 LEU B N 1
ATOM 743 C CA . LEU B 2 31 ? 7.232 54.245 22.980 1.00 21.84 32 LEU B CA 1
ATOM 744 C C . LEU B 2 31 ? 7.964 54.470 24.304 1.00 22.46 32 LEU B C 1
ATOM 745 O O . LEU B 2 31 ? 7.341 54.452 25.392 1.00 22.16 32 LEU B O 1
ATOM 750 N N . GLU B 2 32 ? 9.274 54.690 24.207 1.00 22.39 33 GLU B N 1
ATOM 751 C CA . GLU B 2 32 ? 10.118 54.923 25.387 1.00 24.26 33 GLU B CA 1
ATOM 752 C C . GLU B 2 32 ? 11.323 55.768 25.001 1.00 23.38 33 GLU B C 1
ATOM 753 O O . GLU B 2 32 ? 11.904 55.541 23.943 1.00 23.84 33 GLU B O 1
ATOM 759 N N . GLU B 2 33 ? 11.705 56.723 25.859 1.00 23.18 34 GLU B N 1
ATOM 760 C CA . GLU B 2 33 ? 13.033 57.349 25.764 1.00 23.33 34 GLU B CA 1
ATOM 761 C C . GLU B 2 33 ? 14.037 56.455 26.492 1.00 22.63 34 GLU B C 1
ATOM 762 O O . GLU B 2 33 ? 13.881 56.168 27.687 1.00 22.79 34 GLU B O 1
ATOM 768 N N . LEU B 2 34 ? 15.085 56.029 25.798 1.00 20.78 35 LEU B N 1
ATOM 769 C CA . LEU B 2 34 ? 16.020 55.065 26.391 1.00 20.75 35 LEU B CA 1
ATOM 770 C C . LEU B 2 34 ? 17.268 55.716 26.984 1.00 21.30 35 LEU B C 1
ATOM 771 O O . LEU B 2 34 ? 17.679 55.395 28.121 1.00 21.11 35 LEU B O 1
ATOM 776 N N . ASP B 2 35 ? 17.886 56.606 26.215 1.00 21.00 36 ASP B N 1
ATOM 777 C CA . ASP B 2 35 ? 18.969 57.446 26.726 1.00 22.79 36 ASP B CA 1
ATOM 778 C C . ASP B 2 35 ? 19.171 58.670 25.822 1.00 23.24 36 ASP B C 1
ATOM 779 O O . ASP B 2 35 ? 18.313 58.955 24.982 1.00 23.81 36 ASP B O 1
ATOM 784 N N . ASP B 2 36 ? 20.275 59.401 25.989 1.00 24.49 37 ASP B N 1
ATOM 785 C CA . ASP B 2 36 ? 20.453 60.666 25.246 1.00 24.81 37 ASP B CA 1
ATOM 786 C C . ASP B 2 36 ? 20.506 60.476 23.727 1.00 24.71 37 ASP B C 1
ATOM 787 O O . ASP B 2 36 ? 20.275 61.424 22.961 1.00 24.76 37 ASP B O 1
ATOM 792 N N . THR B 2 37 ? 20.785 59.240 23.305 1.00 23.48 38 THR B N 1
ATOM 793 C CA . THR B 2 37 ? 20.940 58.918 21.886 1.00 22.68 38 THR B CA 1
ATOM 794 C C . THR B 2 37 ? 20.115 57.723 21.403 1.00 21.63 38 THR B C 1
ATOM 795 O O . THR B 2 37 ? 20.340 57.237 20.290 1.00 22.89 38 THR B O 1
ATOM 799 N N . HIS B 2 38 ? 19.112 57.287 22.177 1.00 20.66 39 HIS B N 1
ATOM 800 C CA . HIS B 2 38 ? 18.327 56.099 21.817 1.00 20.64 39 HIS B CA 1
ATOM 801 C C . HIS B 2 38 ? 16.871 56.242 22.221 1.00 21.34 39 HIS B C 1
ATOM 802 O O . HIS B 2 38 ? 16.564 56.736 23.317 1.00 20.69 39 HIS B O 1
ATOM 809 N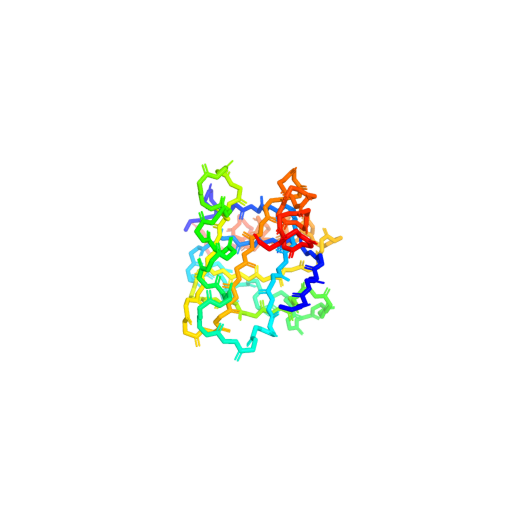 N . LEU B 2 39 ? 15.996 55.782 21.327 1.00 22.30 40 LEU B N 1
ATOM 810 C CA . LEU B 2 39 ? 14.552 55.765 21.540 1.00 22.19 40 LEU B CA 1
ATOM 811 C C . LEU B 2 39 ? 14.038 54.398 21.152 1.00 22.14 40 LEU B C 1
ATOM 812 O O . LEU B 2 39 ? 14.610 53.743 20.272 1.00 23.42 40 LEU B O 1
ATOM 817 N N . LEU B 2 40 ? 12.957 53.979 21.785 1.00 21.42 41 LEU B N 1
ATOM 818 C CA . LEU B 2 40 ? 12.152 52.859 21.306 1.00 21.37 41 LEU B CA 1
ATOM 819 C C . LEU B 2 40 ? 10.946 53.464 20.582 1.00 22.25 41 LEU B C 1
ATOM 820 O O . LEU B 2 40 ? 10.161 54.188 21.161 1.00 20.56 41 LEU B O 1
ATOM 825 N N . VAL B 2 41 ? 10.808 53.150 19.303 1.00 23.05 42 VAL B N 1
ATOM 826 C CA . VAL B 2 41 ? 9.729 53.709 18.498 1.00 24.07 42 VAL B CA 1
ATOM 827 C C . VAL B 2 41 ? 8.793 52.600 17.997 1.00 24.43 42 VAL B C 1
ATOM 828 O O . VAL B 2 41 ? 9.193 51.439 17.833 1.00 23.96 42 VAL B O 1
ATOM 832 N N . ASN B 2 42 ? 7.540 52.976 17.779 1.00 24.88 43 ASN B N 1
ATOM 833 C CA . ASN B 2 42 ? 6.555 52.1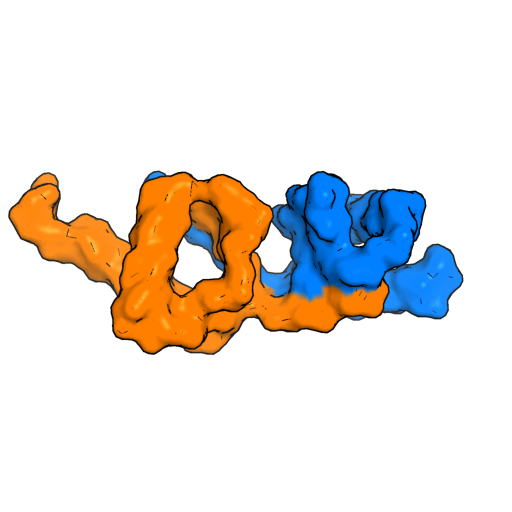17 17.133 1.00 26.42 43 ASN B CA 1
ATOM 834 C C . ASN B 2 42 ? 7.104 51.615 15.768 1.00 26.50 43 ASN B C 1
ATOM 835 O O . ASN B 2 42 ? 7.405 52.399 14.884 1.00 24.55 43 ASN B O 1
ATOM 840 N N . PRO B 2 43 ? 7.266 50.290 15.610 1.00 27.12 44 PRO B N 1
ATOM 841 C CA . PRO B 2 43 ? 7.905 49.771 14.401 1.00 28.20 44 PRO B CA 1
ATOM 842 C C . PRO B 2 43 ? 7.194 50.184 13.108 1.00 27.72 44 PRO B C 1
ATOM 843 O O . PRO B 2 43 ? 7.852 50.369 12.083 1.00 29.14 44 PRO B O 1
ATOM 847 N N . SER B 2 44 ? 5.877 50.385 13.175 1.00 26.64 45 SER B N 1
ATOM 848 C CA . SER B 2 44 ? 5.075 50.763 11.997 1.00 25.78 45 SER B CA 1
ATOM 849 C C . SER B 2 44 ? 5.241 52.233 11.599 1.00 24.79 45 SER B C 1
ATOM 850 O O . SER B 2 44 ? 4.694 52.680 10.587 1.00 23.29 45 SER B O 1
ATOM 853 N N . LYS B 2 45 ? 6.001 52.984 12.404 1.00 23.06 46 LYS B N 1
ATOM 854 C CA . LYS B 2 45 ? 6.153 54.416 12.204 1.00 23.64 46 LYS B CA 1
ATOM 855 C C . LYS B 2 45 ? 7.601 54.782 11.851 1.00 24.20 46 LYS B C 1
ATOM 856 O O . LYS B 2 45 ? 7.902 55.945 11.667 1.00 23.77 46 LYS B O 1
ATOM 862 N N . VAL B 2 46 ? 8.475 53.788 11.744 1.00 24.44 47 VAL B N 1
ATOM 863 C CA . VAL B 2 46 ? 9.896 54.065 11.496 1.00 26.18 47 VAL B CA 1
ATOM 864 C C . VAL B 2 46 ? 10.118 54.781 10.173 1.00 25.78 47 VAL B C 1
ATOM 865 O O . VAL B 2 46 ? 10.853 55.772 10.103 1.00 25.23 47 VAL B O 1
ATOM 869 N N . GLU B 2 47 ? 9.496 54.273 9.105 1.00 25.40 48 GLU B N 1
ATOM 870 C CA . GLU B 2 47 ? 9.640 54.901 7.800 1.00 25.73 48 GLU B CA 1
ATOM 871 C C . GLU B 2 47 ? 9.046 56.299 7.779 1.00 25.84 48 GLU B C 1
ATOM 872 O O . GLU B 2 47 ? 9.656 57.230 7.220 1.00 25.47 48 GLU B O 1
ATOM 878 N N . PHE B 2 48 ? 7.880 56.460 8.414 1.00 25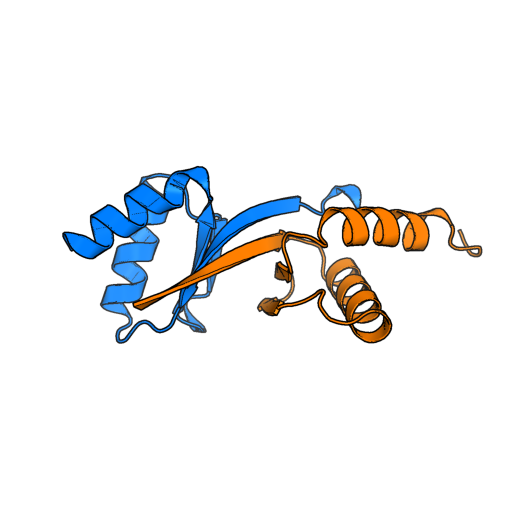.26 49 PHE B N 1
ATOM 879 C CA . PHE B 2 48 ? 7.289 57.794 8.562 1.00 25.64 49 PHE B CA 1
ATOM 880 C C . PHE B 2 48 ? 8.288 58.750 9.217 1.00 24.98 49 PHE B C 1
ATOM 881 O O . PHE B 2 48 ? 8.523 59.856 8.715 1.00 24.94 49 PHE B O 1
ATOM 889 N N . VAL B 2 49 ? 8.880 58.317 10.325 1.00 24.00 50 VAL B N 1
ATOM 890 C CA . VAL B 2 49 ? 9.807 59.164 11.072 1.00 24.65 50 VAL B CA 1
ATOM 891 C C . VAL B 2 49 ? 10.995 59.542 10.183 1.00 24.24 50 VAL B C 1
ATOM 892 O O . VAL B 2 49 ? 11.393 60.699 10.139 1.00 24.66 50 VAL B O 1
ATOM 896 N N . LYS B 2 50 ? 11.510 58.574 9.443 1.00 23.53 51 LYS B N 1
ATOM 897 C CA . LYS B 2 50 ? 12.666 58.835 8.568 1.00 25.00 51 LYS B CA 1
ATOM 898 C C . LYS B 2 50 ? 12.325 59.840 7.463 1.00 24.84 51 LYS B C 1
ATOM 899 O O . LYS B 2 50 ? 13.101 60.764 7.186 1.00 24.12 51 LYS B O 1
ATOM 905 N N . HIS B 2 51 ? 11.158 59.670 6.841 1.00 24.86 52 HIS B N 1
ATOM 906 C CA . HIS B 2 51 ? 10.703 60.603 5.818 1.00 25.93 52 HIS B CA 1
ATOM 907 C C . HIS B 2 51 ? 10.473 61.997 6.389 1.00 25.01 52 HIS B C 1
ATOM 908 O O . HIS B 2 51 ? 10.880 62.996 5.786 1.00 24.95 52 HIS B O 1
ATOM 915 N N . GLU B 2 52 ? 9.837 62.060 7.559 1.00 23.92 53 GLU B N 1
ATOM 916 C CA . GLU B 2 52 ? 9.544 63.339 8.186 1.00 24.05 53 GLU B CA 1
ATOM 917 C C . GLU B 2 52 ? 10.827 64.061 8.579 1.00 23.20 53 GLU B C 1
ATOM 918 O O . GLU B 2 52 ? 10.948 65.267 8.380 1.00 23.10 53 GLU B O 1
ATOM 924 N N . LEU B 2 53 ? 11.781 63.321 9.140 1.00 22.85 54 LEU B N 1
ATOM 925 C CA . LEU B 2 53 ? 13.070 63.916 9.475 1.00 22.51 54 LEU B CA 1
ATOM 926 C C . LEU B 2 53 ? 13.722 64.471 8.220 1.00 22.78 54 LEU B C 1
ATOM 927 O O . LEU B 2 53 ? 14.255 65.578 8.242 1.00 22.77 54 LEU B O 1
ATOM 932 N N . ASN B 2 54 ? 13.715 63.690 7.141 1.00 23.53 55 ASN B N 1
ATOM 933 C CA . ASN B 2 54 ? 14.288 64.193 5.886 1.00 25.56 55 ASN B CA 1
ATOM 934 C C . ASN B 2 54 ? 13.608 65.495 5.418 1.00 25.43 55 ASN B C 1
ATOM 935 O O . ASN B 2 54 ? 14.283 66.419 4.945 1.00 25.08 55 ASN B O 1
ATOM 940 N N . ARG B 2 55 ? 12.290 65.580 5.582 1.00 25.69 56 ARG B N 1
ATOM 941 C CA . ARG B 2 55 ? 11.550 66.780 5.163 1.00 27.05 56 ARG B CA 1
ATOM 942 C C . ARG B 2 55 ? 11.910 67.960 6.059 1.00 26.67 56 ARG B C 1
ATOM 943 O O . ARG B 2 55 ? 12.153 69.066 5.577 1.00 25.82 56 ARG B O 1
ATOM 951 N N . LEU B 2 56 ? 11.915 67.722 7.372 1.00 26.54 57 LEU B N 1
ATOM 952 C CA . LEU B 2 56 ? 12.226 68.760 8.357 1.00 27.08 57 LEU B CA 1
ATOM 953 C C . LEU B 2 56 ? 13.587 69.378 8.108 1.00 28.02 57 LEU B C 1
ATOM 954 O O . LEU B 2 56 ? 13.775 70.600 8.203 1.00 28.16 57 LEU B O 1
ATOM 959 N N . LEU B 2 57 ? 14.546 68.523 7.796 1.00 27.72 58 LEU B N 1
ATOM 960 C CA . LEU B 2 57 ? 15.913 68.968 7.633 1.00 28.33 58 LEU B CA 1
ATOM 961 C C . LEU B 2 57 ? 16.152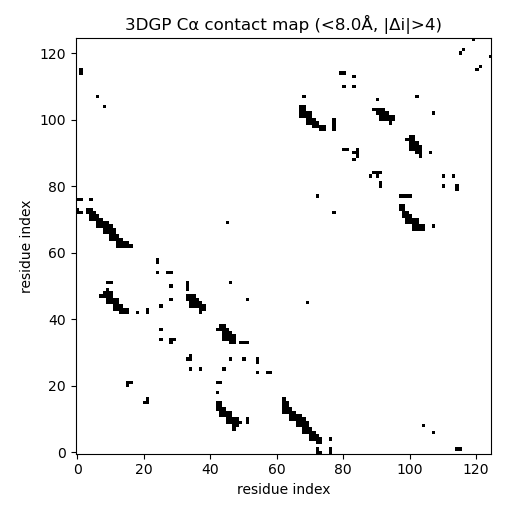 69.521 6.226 1.00 28.10 58 LEU B C 1
ATOM 962 O O . LEU B 2 57 ? 16.734 70.594 6.079 1.00 29.39 58 LEU B O 1
ATOM 967 N N . SER B 2 58 ? 15.681 68.819 5.201 1.00 27.39 59 SER B N 1
ATOM 968 C CA . SER B 2 58 ? 15.996 69.213 3.820 1.00 27.34 59 SER B CA 1
ATOM 969 C C . SER B 2 58 ? 15.159 70.380 3.286 1.00 26.88 59 SER B C 1
ATOM 970 O O . SER B 2 58 ? 15.605 71.089 2.389 1.00 26.50 59 SER B O 1
ATOM 973 N N . LYS B 2 59 ? 13.956 70.574 3.828 1.00 25.96 60 LYS B N 1
ATOM 974 C CA . LYS B 2 59 ? 13.015 71.540 3.262 1.00 25.67 60 LYS B CA 1
ATOM 975 C C . LYS B 2 59 ? 12.931 72.831 4.093 1.00 25.34 60 LYS B C 1
ATOM 976 O O . LYS B 2 59 ? 12.163 73.732 3.779 1.00 23.60 60 LYS B O 1
ATOM 982 N N . ASN B 2 60 ? 13.746 72.894 5.141 1.00 25.88 61 ASN B N 1
ATOM 983 C CA . ASN B 2 60 ? 13.888 74.078 5.987 1.00 26.47 61 ASN B CA 1
ATOM 984 C C . ASN B 2 60 ? 14.220 75.317 5.129 1.00 26.75 61 ASN B C 1
ATOM 985 O O . ASN B 2 60 ? 15.245 75.319 4.466 1.00 27.20 61 ASN B O 1
ATOM 990 N N . ILE B 2 61 ? 13.356 76.343 5.133 1.00 27.56 62 ILE B N 1
ATOM 991 C CA . ILE B 2 61 ? 13.539 77.538 4.265 1.00 28.36 62 ILE B CA 1
ATOM 992 C C . ILE B 2 61 ? 14.743 78.391 4.649 1.00 30.40 62 ILE B C 1
ATOM 993 O O . ILE B 2 61 ? 15.135 79.291 3.903 1.00 29.94 62 ILE B O 1
ATOM 998 N N . TYR B 2 62 ? 15.304 78.116 5.825 1.00 32.62 63 TYR B N 1
ATOM 999 C CA . TYR B 2 62 ? 16.539 78.751 6.284 1.00 35.08 63 TYR B CA 1
ATOM 1000 C C . TYR B 2 62 ? 17.657 77.718 6.181 1.00 37.16 63 TYR B C 1
ATOM 1001 O O . TYR B 2 62 ? 18.158 77.217 7.193 1.00 38.44 63 TYR B O 1
ATOM 1010 N N . ASN B 2 63 ? 18.003 77.373 4.944 1.00 39.97 64 ASN B N 1
ATOM 1011 C CA . ASN B 2 63 ? 19.084 76.435 4.630 1.00 41.39 64 ASN B CA 1
ATOM 1012 C C . ASN B 2 63 ? 20.133 77.122 3.755 1.00 42.09 64 ASN B C 1
ATOM 1013 O O . ASN B 2 63 ? 21.310 76.735 3.748 1.00 42.93 64 ASN B O 1
#

GO terms:
  GO:0003690 double-stranded DNA binding (F, IDA)
  GO:0000439 transcription factor TFIIH core complex (C, IDA)
  GO:0005675 transcription factor TFIIH holo complex (C, IDA)
  GO:0006366 transcription by RNA polymerase II (P, IDA)
  GO:0006289 nucleotide-excision repair (P, IMP)
  GO:0000112 nucleotide-excision repair factor 3 complex (C, IPI)
  GO:0005515 protein binding (F, IPI)
  GO:0006289 nucleotide-excision repair (P, IDA)
  GO:0006367 transcription initiation at RNA polymerase II promoter (P, IDA)

Organism: Saccharomyces cerevisiae (strain ATCC 204508 / S288c) (NCBI:txid559292)

Foldseek 3Di:
DVVPDDDADWDKDADDPDLVLLVVLVVVQVVVPFWDDDDSVRSMTTGGNVCHVVSVVVSVVD/DDDDDFDKFFAAQV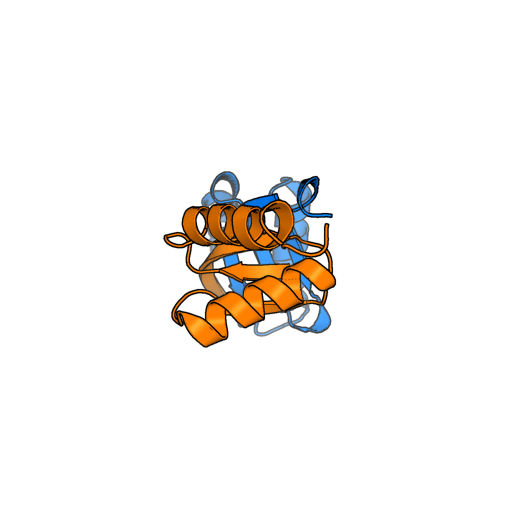LVVVLVVVCVVPNQFFDADDDSGITTTHRVCVVVSVVVSCCCPVVPPVD